Protein AF-A0A7J4I8E7-F1 (afdb_monomer_lite)

Structure (mmCIF, N/CA/C/O backbone):
data_AF-A0A7J4I8E7-F1
#
_entry.id   AF-A0A7J4I8E7-F1
#
loop_
_atom_site.group_PDB
_atom_site.id
_atom_site.type_symbol
_atom_site.label_atom_id
_atom_site.label_alt_id
_atom_site.label_comp_id
_atom_site.label_asym_id
_atom_site.label_entity_id
_atom_site.label_seq_id
_atom_site.pdbx_PDB_ins_code
_atom_site.Cartn_x
_atom_site.Cartn_y
_atom_site.Cartn_z
_atom_site.occupancy
_atom_site.B_iso_or_equiv
_atom_site.auth_seq_id
_atom_site.auth_comp_id
_atom_site.auth_asym_id
_atom_site.auth_atom_id
_atom_site.pdbx_PDB_model_num
ATOM 1 N N . MET A 1 1 ? -7.392 1.914 20.708 1.00 53.47 1 MET A N 1
ATOM 2 C CA . MET A 1 1 ? -8.218 1.229 19.686 1.00 53.47 1 MET A CA 1
ATOM 3 C C . MET A 1 1 ? -7.312 0.770 18.559 1.00 53.47 1 MET A C 1
ATOM 5 O O . MET A 1 1 ? -6.593 1.597 18.011 1.00 53.47 1 MET A O 1
ATOM 9 N N . LYS A 1 2 ? -7.301 -0.530 18.264 1.00 71.31 2 LYS A N 1
ATOM 10 C CA . LYS A 1 2 ? -6.556 -1.108 17.140 1.00 71.31 2 LYS A CA 1
ATOM 11 C C . LYS A 1 2 ? -7.386 -0.906 15.870 1.00 71.31 2 LYS A C 1
ATOM 13 O O . LYS A 1 2 ? -8.562 -1.258 15.865 1.00 71.31 2 LYS A O 1
ATOM 18 N N . ASN A 1 3 ? -6.813 -0.285 14.840 1.00 91.94 3 ASN A N 1
ATOM 19 C CA . ASN A 1 3 ? -7.492 -0.100 13.554 1.00 91.94 3 ASN A CA 1
ATOM 20 C C . ASN A 1 3 ? -7.127 -1.269 12.648 1.00 91.94 3 ASN A C 1
ATOM 22 O O . ASN A 1 3 ? -6.006 -1.763 12.716 1.00 91.94 3 ASN A O 1
ATOM 26 N N . VAL A 1 4 ? -8.060 -1.721 11.819 1.00 95.50 4 VAL A N 1
ATOM 27 C CA . VAL A 1 4 ? -7.878 -2.937 11.022 1.00 95.50 4 VAL A CA 1
ATOM 28 C C . VAL A 1 4 ? -8.011 -2.604 9.547 1.00 95.50 4 VAL A C 1
ATOM 30 O O . VAL A 1 4 ? -8.964 -1.933 9.141 1.00 95.50 4 VAL A O 1
ATOM 33 N N . ILE A 1 5 ? -7.081 -3.110 8.739 1.00 96.50 5 ILE A N 1
ATOM 34 C CA . ILE A 1 5 ? -7.170 -3.026 7.282 1.00 96.50 5 ILE A CA 1
ATOM 35 C C . ILE A 1 5 ? -8.408 -3.802 6.815 1.00 96.50 5 ILE A C 1
ATOM 37 O O . ILE A 1 5 ? -8.548 -5.004 7.058 1.00 96.50 5 ILE A O 1
ATOM 41 N N . LYS A 1 6 ? -9.305 -3.117 6.105 1.00 96.88 6 LYS A N 1
ATOM 42 C CA . LYS A 1 6 ? -10.517 -3.700 5.509 1.00 96.88 6 LYS A CA 1
ATOM 43 C C . LYS A 1 6 ? -10.249 -4.298 4.130 1.00 96.88 6 LYS A C 1
ATOM 45 O O . LYS A 1 6 ? -10.910 -5.262 3.744 1.00 96.88 6 LYS A O 1
ATOM 50 N N . GLY A 1 7 ? -9.254 -3.772 3.423 1.00 96.00 7 GLY A N 1
ATOM 51 C CA . GLY A 1 7 ? -8.787 -4.313 2.155 1.00 96.00 7 GLY A CA 1
ATOM 52 C C . GLY A 1 7 ? -7.574 -3.562 1.626 1.00 96.00 7 GLY A C 1
ATOM 53 O O . GLY A 1 7 ? -7.371 -2.392 1.957 1.00 96.00 7 GLY A O 1
ATOM 54 N N . ALA A 1 8 ? -6.797 -4.241 0.791 1.00 97.12 8 ALA A N 1
ATOM 55 C CA . ALA A 1 8 ? -5.704 -3.659 0.035 1.00 97.12 8 ALA A CA 1
ATOM 56 C C . ALA A 1 8 ? -5.787 -4.135 -1.420 1.00 97.12 8 ALA A C 1
ATOM 58 O O . ALA A 1 8 ? -6.172 -5.278 -1.679 1.00 97.12 8 ALA A O 1
ATOM 59 N N . LYS A 1 9 ? -5.460 -3.258 -2.368 1.00 96.12 9 LYS A N 1
ATOM 60 C CA . LYS A 1 9 ? -5.468 -3.570 -3.803 1.00 96.12 9 LYS A CA 1
ATOM 61 C C . LYS A 1 9 ? -4.327 -2.868 -4.521 1.00 96.12 9 LYS A C 1
ATOM 63 O O . LYS A 1 9 ? -3.835 -1.844 -4.056 1.00 96.12 9 LYS A O 1
ATOM 68 N N . ILE A 1 10 ? -3.945 -3.426 -5.662 1.00 94.69 10 ILE A N 1
ATOM 69 C CA . ILE A 1 10 ? -2.909 -2.884 -6.540 1.00 94.69 10 ILE A CA 1
ATOM 70 C C . ILE A 1 10 ? -3.599 -2.277 -7.753 1.00 94.69 10 ILE A C 1
ATOM 72 O O . ILE A 1 10 ? -4.430 -2.938 -8.369 1.00 94.69 10 ILE A O 1
ATOM 76 N N . LEU A 1 11 ? -3.253 -1.038 -8.075 1.00 91.31 11 LEU A N 1
ATOM 77 C CA . LEU A 1 11 ? -3.687 -0.318 -9.265 1.00 91.31 11 LEU A CA 1
ATOM 78 C C . LEU A 1 11 ? -2.458 0.186 -10.021 1.00 91.31 11 LEU A C 1
ATOM 80 O O . LEU A 1 11 ? -1.395 0.415 -9.441 1.00 91.31 11 LEU A O 1
ATOM 84 N N . ARG A 1 12 ? -2.605 0.409 -11.318 1.00 84.44 12 ARG A N 1
ATOM 85 C CA . ARG A 1 12 ? -1.621 1.098 -12.150 1.00 84.44 12 ARG A CA 1
ATOM 86 C C . ARG A 1 12 ? -1.930 2.593 -12.210 1.00 84.44 12 ARG A C 1
ATOM 88 O O . ARG A 1 12 ? -3.080 3.019 -12.114 1.00 84.44 12 ARG A O 1
ATOM 95 N N . VAL A 1 13 ? -0.900 3.414 -12.427 1.00 79.44 13 VAL A N 1
ATOM 96 C CA . VAL A 1 13 ? -1.051 4.879 -12.575 1.00 79.44 13 VAL A CA 1
ATOM 97 C C . VAL A 1 13 ? -2.082 5.268 -13.630 1.00 79.44 13 VAL A C 1
ATOM 99 O O . VAL A 1 13 ? -2.838 6.207 -13.404 1.00 79.44 13 VAL A O 1
ATOM 102 N N . ASN A 1 14 ? -2.135 4.564 -14.761 1.00 76.00 14 ASN A N 1
ATOM 103 C CA . ASN A 1 14 ? -3.086 4.840 -15.842 1.00 76.00 14 ASN A CA 1
ATOM 104 C C . ASN A 1 14 ? -4.537 4.453 -15.496 1.00 76.00 14 ASN A C 1
ATOM 106 O O . ASN A 1 14 ? -5.463 4.999 -16.093 1.00 76.00 14 ASN A O 1
ATOM 110 N N . GLU A 1 15 ? -4.747 3.555 -14.530 1.00 81.25 15 GLU A N 1
ATOM 111 C CA . GLU A 1 15 ? -6.079 3.227 -14.009 1.00 81.25 15 GLU A CA 1
ATOM 112 C C . GLU A 1 15 ? -6.599 4.323 -13.068 1.00 81.25 15 GLU A C 1
ATOM 114 O O . GLU A 1 15 ? -7.799 4.596 -13.046 1.00 81.25 15 GLU A O 1
ATOM 119 N N . VAL A 1 16 ? -5.698 4.982 -12.329 1.00 81.31 16 VAL A N 1
ATOM 120 C CA . VAL A 1 16 ? -6.041 6.042 -11.364 1.00 81.31 16 VAL A CA 1
ATOM 121 C C . VAL A 1 16 ? -6.107 7.423 -12.024 1.00 81.31 16 VAL A C 1
ATOM 123 O O . VAL A 1 16 ? -7.059 8.171 -11.805 1.00 81.31 16 VAL A O 1
ATOM 126 N N . TRP A 1 17 ? -5.139 7.767 -12.877 1.00 78.62 17 TRP A N 1
ATOM 127 C CA . TRP A 1 17 ? -5.064 9.069 -13.543 1.00 78.62 17 TRP A CA 1
ATOM 128 C C . TRP A 1 17 ? -5.082 8.929 -15.058 1.00 78.62 17 TRP A C 1
ATOM 130 O O . TRP A 1 17 ? -4.070 8.647 -15.695 1.00 78.62 17 TRP A O 1
ATOM 140 N N . LYS A 1 18 ? -6.245 9.227 -15.644 1.00 71.25 18 LYS A N 1
ATOM 141 C CA . LYS A 1 18 ? -6.453 9.163 -17.098 1.00 71.25 18 LYS A CA 1
ATOM 142 C C . LY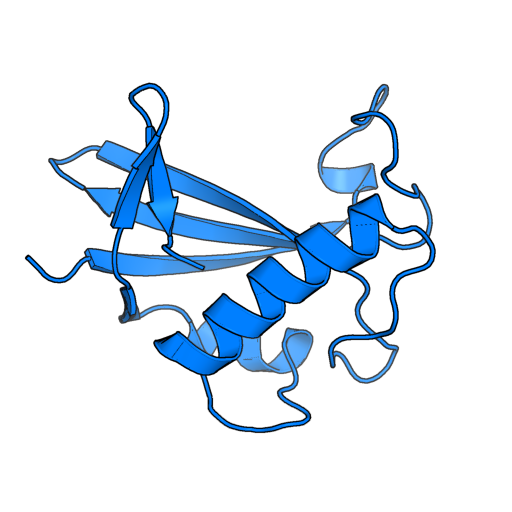S A 1 18 ? -5.853 10.341 -17.877 1.00 71.25 18 LYS A C 1
ATOM 144 O O . LYS A 1 18 ? -5.616 10.203 -19.069 1.00 71.25 18 LYS A O 1
ATOM 149 N N . LYS A 1 19 ? -5.662 11.507 -17.240 1.00 68.50 19 LYS A N 1
ATOM 150 C CA . LYS A 1 19 ? -5.246 12.758 -17.918 1.00 68.50 19 LYS A CA 1
ATOM 151 C C . LYS A 1 19 ? -4.044 13.442 -17.266 1.00 68.50 19 LYS A C 1
ATOM 153 O O . LYS A 1 19 ? -3.046 13.691 -17.931 1.00 68.50 19 LYS A O 1
ATOM 158 N N . HIS A 1 20 ? -4.117 13.716 -15.962 1.00 67.88 20 HIS A N 1
ATOM 159 C CA . HIS A 1 20 ? -3.049 14.387 -15.220 1.00 67.88 20 HIS A CA 1
ATOM 160 C C . HIS A 1 20 ? -2.754 13.632 -13.928 1.00 67.88 20 HIS A C 1
ATOM 162 O O . HIS A 1 20 ? -3.661 13.372 -13.141 1.00 67.88 20 HIS A O 1
ATOM 168 N N . LYS A 1 21 ? -1.481 13.289 -13.724 1.00 71.19 21 LYS A N 1
ATOM 169 C CA . LYS A 1 21 ? -0.967 12.676 -12.496 1.00 71.19 21 LYS A CA 1
ATOM 170 C C . LYS A 1 21 ? -0.202 13.718 -11.668 1.00 71.19 21 LYS A C 1
ATOM 172 O O . LYS A 1 21 ? 0.335 14.667 -12.247 1.00 71.19 21 LYS A O 1
ATOM 177 N N . PRO A 1 22 ? -0.038 13.501 -10.356 1.00 69.56 22 PRO A N 1
ATOM 178 C CA . PRO A 1 22 ? 0.854 14.309 -9.534 1.00 69.56 22 PRO A CA 1
ATOM 179 C C . PRO A 1 22 ? 2.287 14.389 -10.093 1.00 69.56 22 PRO A C 1
ATOM 181 O O . PRO A 1 22 ? 2.821 13.435 -10.680 1.00 69.56 22 PRO A O 1
ATOM 184 N N . GLN A 1 23 ? 2.936 15.537 -9.888 1.00 69.19 23 GLN A N 1
ATOM 185 C CA . GLN A 1 23 ? 4.324 15.756 -10.294 1.00 69.19 23 GLN A CA 1
ATOM 186 C C . GLN A 1 23 ? 5.259 14.732 -9.619 1.00 69.19 23 GLN A C 1
ATOM 188 O O . GLN A 1 23 ? 5.080 14.356 -8.457 1.00 69.19 23 GLN A O 1
ATOM 193 N N . GLY A 1 24 ? 6.249 14.237 -10.368 1.00 66.19 24 GLY A N 1
ATOM 194 C CA . GLY A 1 24 ? 7.267 13.308 -9.857 1.00 66.19 24 GLY A CA 1
ATOM 195 C C . GLY A 1 24 ? 6.884 11.822 -9.807 1.00 66.19 24 GLY A C 1
ATOM 196 O O . GLY A 1 24 ? 7.712 11.019 -9.390 1.00 66.19 24 GLY A O 1
ATOM 197 N N . LEU A 1 25 ? 5.676 11.432 -10.230 1.00 68.81 25 LEU A N 1
ATOM 198 C CA . LEU A 1 25 ? 5.321 10.021 -10.474 1.00 68.81 25 LEU A CA 1
ATOM 199 C C . LEU A 1 25 ? 5.712 9.610 -11.905 1.00 68.81 25 LEU A C 1
ATOM 201 O O . LEU A 1 25 ? 5.493 10.388 -12.821 1.00 68.81 25 LEU A O 1
ATOM 205 N N . GLY A 1 26 ? 6.278 8.432 -12.149 1.00 64.62 26 GLY A N 1
ATOM 206 C CA . GLY A 1 26 ? 6.527 7.946 -13.518 1.00 64.62 26 GLY A CA 1
ATOM 207 C C . GLY A 1 26 ? 5.285 7.239 -14.063 1.00 64.62 26 GLY A C 1
ATOM 208 O O . GLY A 1 26 ? 4.747 6.380 -13.376 1.00 64.62 26 GLY A O 1
ATOM 209 N N . PHE A 1 27 ? 4.812 7.568 -15.273 1.00 60.06 27 PHE A N 1
ATOM 210 C CA . PHE A 1 27 ? 3.643 6.885 -15.868 1.00 60.06 27 PHE A CA 1
ATOM 211 C C . PHE A 1 27 ? 3.895 5.391 -16.127 1.00 60.06 27 PHE A C 1
ATOM 213 O O . PHE A 1 27 ? 2.973 4.591 -16.022 1.00 60.06 27 PHE A O 1
ATOM 220 N N . SER A 1 28 ? 5.132 5.021 -16.455 1.00 58.19 28 SER A N 1
ATOM 221 C CA . SER A 1 28 ? 5.510 3.671 -16.881 1.00 58.19 28 SER A CA 1
ATOM 222 C C . SER A 1 28 ? 5.959 2.744 -15.749 1.00 58.19 28 SER A C 1
ATOM 224 O O . SER A 1 28 ? 6.232 1.580 -16.018 1.00 58.19 28 SER A O 1
ATOM 226 N N . ASP A 1 29 ? 6.070 3.229 -14.506 1.00 60.00 29 ASP A N 1
ATOM 227 C CA . ASP A 1 29 ? 6.834 2.502 -13.478 1.00 60.00 29 ASP A CA 1
ATOM 228 C C . ASP A 1 29 ? 6.354 2.745 -12.043 1.00 60.00 29 ASP A C 1
ATOM 230 O O . ASP A 1 29 ? 7.127 2.703 -11.083 1.00 60.00 29 ASP A O 1
ATOM 234 N N . THR A 1 30 ? 5.069 3.046 -11.871 1.00 76.56 30 THR A N 1
ATOM 235 C CA . THR A 1 30 ? 4.486 3.153 -10.535 1.00 76.56 30 THR A CA 1
ATOM 236 C C . THR A 1 30 ? 3.243 2.281 -10.410 1.00 76.56 30 THR A C 1
ATOM 238 O O . THR A 1 30 ? 2.250 2.447 -11.116 1.00 76.56 30 THR A O 1
ATOM 241 N N . ASP A 1 31 ? 3.329 1.338 -9.485 1.00 87.62 31 ASP A N 1
ATOM 242 C CA . ASP A 1 31 ? 2.208 0.633 -8.897 1.00 87.62 31 ASP A CA 1
ATOM 243 C C . ASP A 1 31 ? 1.688 1.443 -7.708 1.00 87.62 31 ASP A C 1
ATOM 245 O O . ASP A 1 31 ? 2.454 2.046 -6.945 1.00 87.62 31 ASP A O 1
ATOM 249 N N . ILE A 1 32 ? 0.372 1.443 -7.552 1.00 90.88 32 ILE A N 1
ATOM 250 C CA . ILE A 1 32 ? -0.340 2.128 -6.484 1.00 90.88 32 ILE A CA 1
ATOM 251 C C . ILE A 1 32 ? -0.971 1.056 -5.611 1.00 90.88 32 ILE A C 1
ATOM 253 O O . ILE A 1 32 ? -1.812 0.284 -6.071 1.00 90.88 32 ILE A O 1
ATOM 257 N N . ILE A 1 33 ? -0.560 0.997 -4.352 1.00 93.69 33 ILE A N 1
ATOM 258 C CA . ILE A 1 33 ? -1.177 0.140 -3.349 1.00 93.69 33 ILE A CA 1
ATOM 259 C C . ILE A 1 33 ? -2.178 0.988 -2.579 1.00 93.69 33 ILE A C 1
ATOM 261 O O . ILE A 1 33 ? -1.784 1.860 -1.808 1.00 93.69 33 ILE A O 1
ATOM 265 N N . VAL A 1 34 ? -3.465 0.729 -2.787 1.00 95.12 34 VAL A N 1
ATOM 266 C CA . VAL A 1 34 ? -4.543 1.399 -2.054 1.00 95.12 34 VAL A CA 1
ATOM 267 C C . VAL A 1 34 ? -4.893 0.540 -0.852 1.00 95.12 34 VAL A C 1
ATOM 269 O O . VAL A 1 34 ? -5.346 -0.596 -1.020 1.00 95.12 34 VAL A O 1
ATOM 272 N N . VAL A 1 35 ? -4.689 1.070 0.352 1.00 96.69 35 VAL A N 1
ATOM 273 C CA . VAL A 1 35 ? -5.031 0.403 1.614 1.00 96.69 35 VAL A CA 1
ATOM 274 C C . VAL A 1 35 ? -6.211 1.122 2.244 1.00 96.69 35 VAL A C 1
ATOM 276 O O . VAL A 1 35 ? -6.186 2.337 2.395 1.00 96.69 35 VAL A O 1
ATOM 279 N N . SER A 1 36 ? -7.238 0.371 2.630 1.00 96.69 36 SER A N 1
ATOM 280 C CA . SER A 1 36 ? -8.476 0.907 3.199 1.00 96.69 36 SER A CA 1
ATOM 281 C C . SER A 1 36 ? -8.706 0.417 4.623 1.00 96.69 36 SER A C 1
ATOM 283 O O . SER A 1 36 ? -8.396 -0.730 4.962 1.00 96.69 36 SER A O 1
ATOM 285 N N . TRP A 1 37 ? -9.292 1.272 5.454 1.00 95.25 37 TRP A N 1
ATOM 286 C CA . TRP A 1 37 ? -9.744 0.933 6.801 1.00 95.25 37 TRP A CA 1
ATOM 287 C C . TRP A 1 37 ? -10.993 1.742 7.161 1.00 95.25 37 TRP A C 1
ATOM 289 O O . TRP A 1 37 ? -11.437 2.620 6.421 1.00 95.25 37 TRP A O 1
ATOM 299 N N . GLU A 1 38 ? -11.573 1.426 8.311 1.00 93.25 38 GLU A N 1
ATOM 300 C CA . GLU A 1 38 ? -12.719 2.142 8.856 1.00 93.25 38 GLU A CA 1
ATOM 301 C C . GLU A 1 38 ? -12.363 2.691 10.230 1.00 93.25 38 GLU A C 1
ATOM 303 O O . GLU A 1 38 ? -11.711 2.012 11.029 1.00 93.25 38 GLU A O 1
ATOM 308 N N . LYS A 1 39 ? -12.775 3.927 10.489 1.00 88.88 39 LYS A N 1
ATOM 309 C CA . LYS A 1 39 ? -12.618 4.577 11.780 1.00 88.88 39 LYS A CA 1
ATOM 310 C C . LYS A 1 39 ? -13.808 5.493 12.028 1.00 88.88 39 LYS A C 1
ATOM 312 O O . LYS A 1 39 ? -14.177 6.278 11.162 1.00 88.88 39 LYS A O 1
ATOM 317 N N . ASP A 1 40 ? -14.397 5.383 13.215 1.00 88.94 40 ASP A N 1
ATOM 318 C CA . ASP A 1 40 ? -15.510 6.227 13.662 1.00 88.94 40 ASP A CA 1
ATOM 319 C C . ASP A 1 40 ? -16.689 6.219 12.654 1.00 88.94 40 ASP A C 1
ATOM 321 O O . ASP A 1 40 ? -17.252 7.258 12.315 1.00 88.94 40 ASP A O 1
ATOM 325 N N . GLY A 1 41 ? -17.007 5.033 12.108 1.00 88.69 41 GLY A N 1
ATOM 326 C CA . GLY A 1 41 ? -18.065 4.813 11.107 1.00 88.69 41 GLY A CA 1
ATOM 327 C C . GLY A 1 41 ? -17.765 5.361 9.706 1.00 88.69 41 GLY A C 1
ATOM 328 O O . GLY A 1 41 ? -18.623 5.309 8.827 1.00 88.69 41 GLY A O 1
ATOM 329 N N . LYS A 1 42 ? -16.560 5.896 9.475 1.00 91.50 42 LYS A N 1
ATOM 330 C CA . LYS A 1 42 ? -16.123 6.442 8.186 1.00 91.50 42 LYS A CA 1
ATOM 331 C C . LYS A 1 42 ? -15.045 5.569 7.562 1.00 91.50 42 LYS A C 1
ATOM 333 O O . LYS A 1 42 ? -14.130 5.097 8.238 1.00 91.50 42 LYS A O 1
ATOM 338 N N . ARG A 1 43 ? -15.136 5.387 6.246 1.00 92.56 43 ARG A N 1
ATOM 339 C CA . ARG A 1 43 ? -14.115 4.705 5.449 1.00 92.56 43 ARG A CA 1
ATOM 340 C C . ARG A 1 43 ? -13.008 5.683 5.068 1.00 92.56 43 ARG A C 1
ATOM 342 O O . ARG A 1 43 ? -13.289 6.790 4.619 1.00 92.56 43 ARG A O 1
ATOM 349 N N . PHE A 1 44 ? -11.769 5.235 5.208 1.00 94.69 44 PHE A N 1
ATOM 350 C CA . PHE A 1 44 ? -10.568 5.955 4.803 1.00 94.69 44 PHE A CA 1
ATOM 351 C C . PHE A 1 44 ? -9.720 5.072 3.896 1.00 94.69 44 PHE A C 1
ATOM 353 O O . PHE A 1 44 ? -9.756 3.842 4.003 1.00 94.69 44 PHE A O 1
ATOM 360 N N . GLU A 1 45 ? -8.949 5.709 3.021 1.00 94.88 45 GLU A N 1
ATOM 361 C CA . GLU A 1 45 ? -7.998 5.048 2.135 1.00 94.88 45 GLU A CA 1
ATOM 362 C C . GLU A 1 45 ? -6.681 5.829 2.123 1.00 94.88 45 GLU A C 1
ATOM 364 O O . GLU A 1 45 ? -6.669 7.052 2.274 1.00 94.88 45 GLU A O 1
ATOM 369 N N . GLN A 1 46 ? -5.572 5.112 1.963 1.00 94.06 46 GLN A N 1
ATOM 370 C CA . GLN A 1 46 ? -4.254 5.687 1.738 1.00 94.06 46 GLN A CA 1
ATOM 371 C C . GLN A 1 46 ? -3.582 4.992 0.568 1.00 94.06 46 GLN A C 1
ATOM 373 O O . GLN A 1 46 ? -3.504 3.761 0.512 1.00 94.06 46 GLN A O 1
ATOM 378 N N . ASP A 1 47 ? -3.036 5.820 -0.312 1.00 91.75 47 ASP A N 1
ATOM 379 C CA . ASP A 1 47 ? -2.277 5.377 -1.464 1.00 91.75 47 ASP A CA 1
ATOM 380 C C . ASP A 1 47 ? -0.794 5.318 -1.120 1.00 91.75 47 ASP A C 1
ATOM 382 O O . ASP A 1 47 ? -0.190 6.296 -0.665 1.00 91.75 47 ASP A O 1
ATOM 386 N N . PHE A 1 48 ? -0.187 4.174 -1.406 1.00 91.00 48 PHE A N 1
ATOM 387 C CA . PHE A 1 48 ? 1.254 4.008 -1.403 1.00 91.00 48 PHE A CA 1
ATOM 388 C C . PHE A 1 48 ? 1.756 3.822 -2.824 1.00 91.00 48 PHE A C 1
ATOM 390 O O . PHE A 1 48 ? 1.208 3.043 -3.599 1.00 91.00 48 PHE A O 1
ATOM 397 N N . TYR A 1 49 ? 2.844 4.507 -3.148 1.00 86.62 49 TYR A N 1
ATOM 398 C CA . TYR A 1 49 ? 3.437 4.480 -4.477 1.00 86.62 49 TYR A CA 1
ATOM 399 C C . TYR A 1 49 ? 4.727 3.687 -4.443 1.00 86.62 49 TYR A C 1
ATOM 401 O O . TYR A 1 49 ? 5.607 3.947 -3.619 1.00 86.62 49 TYR A O 1
ATOM 409 N N . CYS A 1 50 ? 4.860 2.737 -5.356 1.00 87.81 50 CYS A N 1
ATOM 410 C CA . CYS A 1 50 ? 6.048 1.909 -5.441 1.00 87.81 50 CYS A CA 1
ATOM 411 C C . CYS A 1 50 ? 6.281 1.418 -6.862 1.00 87.81 50 CYS A C 1
ATOM 413 O O . CYS A 1 50 ? 5.467 1.635 -7.750 1.00 87.81 50 CYS A O 1
ATOM 415 N N . ARG A 1 51 ? 7.399 0.731 -7.061 1.00 87.75 51 ARG A N 1
ATOM 416 C CA . ARG A 1 51 ? 7.655 -0.053 -8.262 1.00 87.75 51 ARG A CA 1
ATOM 417 C C . ARG A 1 51 ? 7.694 -1.517 -7.861 1.00 87.75 51 ARG A C 1
ATOM 419 O O . ARG A 1 51 ? 8.541 -1.878 -7.040 1.00 87.75 51 ARG A O 1
ATOM 426 N N . LEU A 1 52 ? 6.816 -2.350 -8.409 1.00 90.31 52 LEU A N 1
ATOM 427 C CA . LEU A 1 52 ? 6.926 -3.797 -8.259 1.00 90.31 52 LEU A CA 1
ATOM 428 C C . LEU A 1 52 ? 7.813 -4.367 -9.364 1.00 90.31 52 LEU A C 1
ATOM 430 O O . LEU A 1 52 ? 7.720 -3.985 -10.530 1.00 90.31 52 LEU A O 1
ATOM 434 N N . LYS A 1 53 ? 8.670 -5.316 -8.997 1.00 91.69 53 LYS A N 1
ATOM 435 C CA . LYS A 1 53 ? 9.419 -6.125 -9.959 1.00 91.69 53 LYS A CA 1
ATOM 436 C C . LYS A 1 53 ? 8.476 -7.081 -10.700 1.00 91.69 53 LYS A C 1
ATOM 438 O O . LYS A 1 53 ? 7.300 -7.246 -10.349 1.00 91.69 53 LYS A O 1
ATOM 443 N N . ALA A 1 54 ? 9.012 -7.756 -11.717 1.00 90.50 54 ALA A N 1
ATOM 444 C CA . ALA A 1 54 ? 8.297 -8.805 -12.442 1.00 90.50 54 ALA A CA 1
ATOM 445 C C . ALA A 1 54 ? 7.781 -9.901 -11.492 1.00 90.50 54 ALA A C 1
ATOM 447 O O . ALA A 1 54 ? 6.615 -10.280 -11.585 1.00 90.50 54 ALA A O 1
ATOM 448 N N . ASP A 1 55 ? 8.600 -10.301 -10.514 1.00 93.06 55 ASP A N 1
ATOM 449 C CA . ASP A 1 55 ? 8.263 -11.302 -9.494 1.00 93.06 55 ASP A CA 1
ATOM 450 C C . ASP A 1 55 ? 7.219 -10.836 -8.456 1.00 93.06 55 ASP A C 1
ATOM 452 O O . ASP A 1 55 ? 6.747 -11.650 -7.671 1.00 93.06 55 ASP A O 1
ATOM 456 N N . GLY A 1 56 ? 6.817 -9.558 -8.454 1.00 92.19 56 GLY A N 1
ATOM 457 C CA . GLY A 1 56 ? 5.827 -9.004 -7.522 1.00 92.19 56 GLY A CA 1
ATOM 458 C C . GLY A 1 56 ? 6.393 -8.474 -6.199 1.00 92.19 56 GLY A C 1
ATOM 459 O O . GLY A 1 56 ? 5.621 -7.995 -5.365 1.00 92.19 56 GLY A O 1
ATOM 460 N N . THR A 1 57 ? 7.713 -8.514 -6.003 1.00 94.50 57 THR A N 1
ATOM 461 C CA . THR A 1 57 ? 8.403 -7.885 -4.863 1.00 94.50 57 THR A CA 1
ATOM 462 C C . THR A 1 57 ? 8.683 -6.399 -5.111 1.00 94.50 57 THR A C 1
ATOM 464 O O . THR A 1 57 ? 8.569 -5.899 -6.232 1.00 94.50 57 THR A O 1
ATOM 467 N N . LEU A 1 58 ? 9.058 -5.659 -4.063 1.00 90.25 58 LEU A N 1
ATOM 468 C CA . LEU A 1 58 ? 9.402 -4.237 -4.175 1.00 90.25 58 LEU A CA 1
ATOM 469 C C . LEU A 1 58 ? 10.741 -4.040 -4.915 1.00 90.25 58 LEU A C 1
ATOM 471 O O . LEU A 1 58 ? 11.760 -4.634 -4.567 1.00 90.25 58 LEU A O 1
ATOM 475 N N . GLY A 1 59 ? 10.727 -3.186 -5.939 1.00 86.69 59 GLY A N 1
ATOM 476 C CA . GLY A 1 59 ? 11.863 -2.836 -6.794 1.00 86.69 59 GLY A CA 1
ATOM 477 C C . GLY A 1 59 ? 12.771 -1.747 -6.226 1.00 86.69 59 GLY A C 1
ATOM 478 O O . GLY A 1 59 ? 12.803 -1.510 -5.022 1.00 86.69 59 GLY A O 1
ATOM 479 N N . HIS A 1 60 ? 13.490 -1.055 -7.107 1.00 81.81 60 HIS A N 1
ATOM 480 C CA . HIS A 1 60 ? 14.228 0.163 -6.768 1.00 81.81 60 HIS A CA 1
ATOM 481 C C . HIS A 1 60 ? 13.526 1.388 -7.351 1.00 81.81 60 HIS A C 1
ATOM 483 O O . HIS A 1 60 ? 12.959 1.335 -8.446 1.00 81.81 60 HIS A O 1
ATOM 489 N N . SER A 1 61 ? 13.586 2.491 -6.611 1.00 76.81 61 SER A N 1
ATOM 490 C CA . SER A 1 61 ? 13.061 3.780 -7.044 1.00 76.81 61 SER A CA 1
ATOM 491 C C . SER A 1 61 ? 13.947 4.426 -8.099 1.00 76.81 61 SER A C 1
ATOM 493 O O . SER A 1 61 ? 15.166 4.304 -8.055 1.00 76.81 61 SER A O 1
ATOM 495 N N . ILE A 1 62 ? 13.316 5.147 -9.024 1.00 72.44 62 ILE A N 1
ATOM 496 C CA . ILE A 1 62 ? 13.996 5.851 -10.123 1.00 72.44 62 ILE A CA 1
ATOM 497 C C . ILE A 1 62 ? 14.299 7.309 -9.738 1.00 72.44 62 ILE A C 1
ATOM 499 O O . ILE A 1 62 ? 15.231 7.914 -10.253 1.00 72.44 62 ILE A O 1
ATOM 503 N N . THR A 1 63 ? 13.529 7.882 -8.804 1.00 75.31 63 THR A N 1
ATOM 504 C CA . THR A 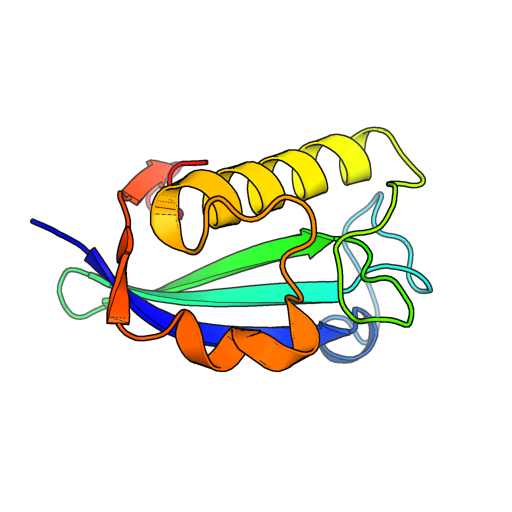1 63 ? 13.678 9.269 -8.332 1.00 75.31 63 THR A CA 1
ATOM 505 C C . THR A 1 63 ? 13.678 9.344 -6.806 1.00 75.31 63 THR A C 1
ATOM 507 O O . THR A 1 63 ? 13.110 8.478 -6.141 1.00 75.31 63 THR A O 1
ATOM 510 N N . LYS A 1 64 ? 14.243 10.417 -6.235 1.00 77.06 64 LYS A N 1
ATOM 511 C CA . LYS A 1 64 ? 14.297 10.644 -4.776 1.00 77.06 64 LYS A CA 1
ATOM 512 C C . LYS A 1 64 ? 12.907 10.725 -4.128 1.00 77.06 64 LYS A C 1
ATOM 514 O O . LYS A 1 64 ? 12.692 10.204 -3.037 1.00 77.06 64 LYS A O 1
ATOM 519 N N . GLN A 1 65 ? 11.935 11.349 -4.797 1.00 75.56 65 GLN A N 1
ATOM 520 C CA . GLN A 1 65 ? 10.550 11.386 -4.313 1.00 75.56 65 GLN A CA 1
ATOM 521 C C . GLN A 1 65 ? 9.920 9.987 -4.310 1.00 75.56 65 GLN A C 1
ATOM 523 O O . GLN A 1 65 ? 9.201 9.642 -3.372 1.00 75.56 65 GLN A O 1
ATOM 528 N N . SER A 1 66 ? 10.209 9.176 -5.331 1.00 77.38 66 SER A N 1
ATOM 529 C CA . SER A 1 66 ? 9.770 7.776 -5.377 1.00 77.38 66 SER A CA 1
ATOM 530 C C . SER A 1 66 ? 10.436 6.953 -4.278 1.00 77.38 66 SER A C 1
ATOM 532 O O . SER A 1 66 ? 9.765 6.144 -3.648 1.00 77.38 66 SER A O 1
ATOM 534 N N . GLU A 1 67 ? 11.708 7.227 -3.975 1.00 83.69 67 GLU A N 1
ATOM 535 C CA . GLU A 1 67 ? 12.458 6.543 -2.919 1.00 83.69 67 GLU A CA 1
ATOM 536 C C . GLU A 1 67 ? 11.801 6.723 -1.552 1.00 83.69 67 GLU A C 1
ATOM 538 O O . GLU A 1 67 ? 11.616 5.744 -0.829 1.00 83.69 67 GLU A O 1
ATOM 543 N N . LYS A 1 68 ? 11.390 7.952 -1.214 1.00 84.69 68 LYS A N 1
ATOM 544 C CA . LYS A 1 68 ? 10.658 8.212 0.031 1.00 84.69 68 LYS A CA 1
ATOM 545 C C . LYS A 1 68 ? 9.343 7.428 0.075 1.00 84.69 68 LYS A C 1
ATOM 547 O O . LYS A 1 68 ? 9.124 6.672 1.012 1.00 84.69 68 LYS A O 1
ATOM 552 N N . ARG A 1 69 ? 8.514 7.540 -0.967 1.00 83.75 69 ARG A N 1
ATOM 553 C CA . ARG A 1 69 ? 7.215 6.841 -1.040 1.00 83.75 69 ARG A CA 1
ATOM 554 C C . ARG A 1 69 ? 7.370 5.320 -0.955 1.00 83.75 69 ARG A C 1
ATOM 556 O O . ARG A 1 69 ? 6.568 4.638 -0.323 1.00 83.75 69 ARG A O 1
ATOM 563 N N . GLN A 1 70 ? 8.432 4.790 -1.552 1.00 87.00 70 GLN A N 1
ATOM 564 C CA . GLN A 1 70 ? 8.732 3.372 -1.488 1.00 87.00 70 GLN A CA 1
ATOM 565 C C . GLN A 1 70 ? 9.215 2.945 -0.096 1.00 87.00 70 GLN A C 1
ATOM 567 O O . GLN A 1 70 ? 8.835 1.869 0.365 1.00 87.00 70 GLN A O 1
ATOM 572 N N . LYS A 1 71 ? 10.024 3.768 0.583 1.00 89.19 71 LYS A N 1
ATOM 573 C CA . LYS A 1 71 ? 10.425 3.542 1.979 1.00 89.19 71 LYS A CA 1
ATOM 574 C C . LYS A 1 71 ? 9.216 3.532 2.911 1.00 89.19 71 LYS A C 1
ATOM 576 O O . LYS A 1 71 ? 9.133 2.639 3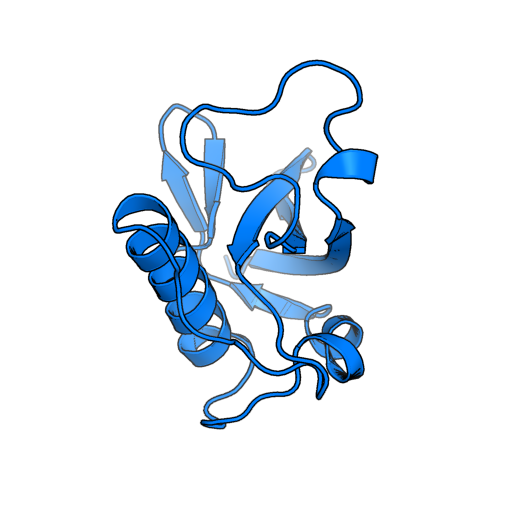.749 1.00 89.19 71 LYS A O 1
ATOM 581 N N . ASP A 1 72 ? 8.262 4.435 2.704 1.00 90.44 72 ASP A N 1
ATOM 582 C CA . ASP A 1 72 ? 7.012 4.485 3.470 1.00 90.44 72 ASP A CA 1
ATOM 583 C C . ASP A 1 72 ? 6.236 3.159 3.336 1.00 90.44 72 ASP A C 1
ATOM 585 O O . ASP A 1 72 ? 5.871 2.537 4.336 1.00 90.44 72 ASP A O 1
ATOM 589 N N . LEU A 1 73 ? 6.075 2.646 2.108 1.00 92.25 73 LEU A N 1
ATOM 590 C CA . LEU A 1 73 ? 5.448 1.337 1.883 1.00 92.25 73 LEU A CA 1
ATOM 591 C C . LEU A 1 73 ? 6.243 0.188 2.520 1.00 92.25 73 LEU A C 1
ATOM 593 O O . LEU A 1 73 ? 5.659 -0.696 3.145 1.00 92.25 73 LEU A O 1
ATOM 597 N N . GLN A 1 74 ? 7.571 0.181 2.374 1.00 92.44 74 GLN A N 1
ATOM 598 C CA . GLN A 1 74 ? 8.426 -0.839 2.990 1.00 92.44 74 GLN A CA 1
ATOM 599 C C . GLN A 1 74 ? 8.284 -0.849 4.513 1.00 92.44 74 GLN A C 1
ATOM 601 O O . GLN A 1 74 ? 8.253 -1.927 5.108 1.00 92.44 74 GLN A O 1
ATOM 606 N N . ALA A 1 75 ? 8.187 0.324 5.139 1.00 93.19 75 ALA A N 1
ATOM 607 C CA . ALA A 1 75 ? 7.998 0.452 6.575 1.00 93.19 75 ALA A CA 1
ATOM 608 C C . ALA A 1 75 ? 6.645 -0.128 7.010 1.00 93.19 75 ALA A C 1
ATOM 610 O O . ALA A 1 75 ? 6.600 -0.947 7.930 1.00 93.19 75 ALA A O 1
ATOM 611 N N . VAL A 1 76 ? 5.567 0.176 6.278 1.00 94.62 76 VAL A N 1
ATOM 612 C CA . VAL A 1 76 ? 4.229 -0.394 6.524 1.00 94.62 76 VAL A CA 1
ATOM 613 C C . VAL A 1 76 ? 4.229 -1.913 6.393 1.00 94.62 76 VAL A C 1
ATOM 615 O O . VAL A 1 76 ? 3.742 -2.603 7.291 1.00 94.62 76 VAL A O 1
ATOM 618 N N . VAL A 1 77 ? 4.822 -2.450 5.322 1.00 94.88 77 VAL A N 1
ATOM 619 C CA . VAL A 1 77 ? 4.922 -3.904 5.124 1.00 94.88 77 VAL A CA 1
ATOM 620 C C . VAL A 1 77 ? 5.677 -4.543 6.285 1.00 94.88 77 VAL A C 1
ATOM 622 O O . VAL A 1 77 ? 5.154 -5.461 6.914 1.00 94.88 77 VAL A O 1
ATOM 625 N N . ARG A 1 78 ? 6.862 -4.020 6.624 1.00 94.69 78 ARG A N 1
ATOM 626 C CA . ARG A 1 78 ? 7.710 -4.555 7.701 1.00 94.69 78 ARG A CA 1
ATOM 627 C C . ARG A 1 78 ? 7.047 -4.507 9.069 1.00 94.69 78 ARG A C 1
ATOM 629 O O . ARG A 1 78 ? 7.246 -5.419 9.872 1.00 94.69 78 ARG A O 1
ATOM 636 N N . LYS A 1 79 ? 6.299 -3.439 9.342 1.00 95.19 79 LYS A N 1
ATOM 637 C CA . LYS A 1 79 ? 5.705 -3.196 10.654 1.00 95.19 79 LYS A CA 1
ATOM 638 C C . LYS A 1 79 ? 4.404 -3.965 10.865 1.00 95.19 79 LYS A C 1
ATOM 640 O O . LYS A 1 79 ? 4.220 -4.518 11.944 1.00 95.19 79 LYS A O 1
ATOM 645 N N . TYR A 1 80 ? 3.526 -4.020 9.862 1.00 95.25 80 TYR A N 1
ATOM 646 C CA . TYR A 1 80 ? 2.155 -4.516 10.050 1.00 95.25 80 TYR A CA 1
ATOM 647 C C . TYR A 1 80 ? 1.818 -5.780 9.257 1.00 95.25 80 TYR A C 1
ATOM 649 O O . TYR A 1 80 ? 0.855 -6.469 9.591 1.00 95.25 80 TYR A O 1
ATOM 657 N N . VAL A 1 81 ? 2.580 -6.104 8.210 1.00 94.81 81 VAL A N 1
ATOM 658 C CA . VAL A 1 81 ? 2.232 -7.195 7.288 1.00 94.81 81 VAL A CA 1
ATOM 659 C C . VAL A 1 81 ? 3.168 -8.390 7.454 1.00 94.81 81 VAL A C 1
ATOM 661 O O . VAL A 1 81 ? 2.702 -9.488 7.764 1.00 94.81 81 VAL A O 1
ATOM 664 N N . SER A 1 82 ? 4.472 -8.193 7.241 1.00 94.50 82 SER A N 1
ATOM 665 C CA . SER A 1 82 ? 5.484 -9.252 7.236 1.00 94.50 82 SER A CA 1
ATOM 666 C C . SER A 1 82 ? 6.894 -8.702 7.464 1.00 94.50 82 SER A C 1
ATOM 668 O O . SER A 1 82 ? 7.263 -7.676 6.904 1.00 94.50 82 SER A O 1
ATOM 670 N N . LYS A 1 83 ? 7.725 -9.439 8.212 1.00 92.25 83 LYS A N 1
ATOM 671 C CA . LYS A 1 83 ? 9.162 -9.147 8.395 1.00 92.25 83 LYS A CA 1
ATOM 672 C C . LYS A 1 83 ? 10.050 -9.713 7.275 1.00 92.25 83 LYS A C 1
ATOM 674 O O . LYS A 1 83 ? 11.267 -9.549 7.310 1.00 92.25 83 LYS A O 1
ATOM 679 N N . GLU A 1 84 ? 9.462 -10.399 6.302 1.00 92.19 84 GLU A N 1
ATOM 680 C CA . GLU A 1 84 ? 10.177 -11.020 5.190 1.00 92.19 84 GLU A CA 1
ATOM 681 C C . GLU A 1 84 ? 10.846 -9.973 4.284 1.00 92.19 84 GLU A C 1
ATOM 683 O O . GLU A 1 84 ? 10.215 -9.015 3.835 1.00 92.19 84 GLU A O 1
ATOM 688 N N . LYS A 1 85 ? 12.134 -10.172 3.973 1.00 83.69 85 LYS A N 1
ATOM 689 C CA . LYS A 1 85 ? 12.922 -9.230 3.160 1.00 83.69 85 LYS A CA 1
ATOM 690 C C . LYS A 1 85 ? 12.392 -9.086 1.728 1.00 83.69 85 LYS A C 1
ATOM 692 O O . LYS A 1 85 ? 12.395 -7.977 1.200 1.00 83.69 85 LYS A O 1
ATOM 697 N N . ASN A 1 86 ? 11.934 -10.186 1.130 1.00 88.56 86 ASN A N 1
ATOM 698 C CA . ASN A 1 86 ? 11.473 -10.266 -0.259 1.00 88.56 86 ASN A CA 1
ATOM 699 C C . ASN A 1 86 ? 9.968 -10.556 -0.342 1.00 88.56 86 ASN A C 1
ATOM 701 O O . ASN A 1 86 ? 9.525 -11.331 -1.183 1.00 88.56 86 ASN A O 1
ATOM 705 N N . TYR A 1 87 ? 9.182 -9.926 0.534 1.00 94.38 87 TYR A N 1
ATOM 706 C CA . TYR A 1 87 ? 7.737 -10.112 0.551 1.00 94.38 87 TYR A CA 1
ATOM 707 C C . TYR A 1 87 ? 7.113 -9.819 -0.825 1.00 94.38 87 TYR A C 1
ATOM 709 O O . TYR A 1 87 ? 7.247 -8.719 -1.374 1.00 94.38 87 TYR A O 1
ATOM 717 N N . ASN A 1 88 ? 6.420 -10.816 -1.378 1.00 96.06 88 ASN A N 1
ATOM 718 C CA . ASN A 1 88 ? 5.733 -10.706 -2.659 1.00 96.06 88 ASN A CA 1
ATOM 719 C C . ASN A 1 88 ? 4.401 -9.970 -2.487 1.00 96.06 88 ASN A C 1
ATOM 721 O O . ASN A 1 88 ? 3.376 -10.573 -2.168 1.00 96.06 88 ASN A O 1
ATOM 725 N N . VAL A 1 89 ? 4.418 -8.655 -2.710 1.00 95.44 89 VAL A N 1
ATOM 726 C CA . VAL A 1 89 ? 3.236 -7.800 -2.558 1.00 95.44 89 VAL A CA 1
ATOM 727 C C . VAL A 1 89 ? 2.132 -8.239 -3.514 1.00 95.44 89 VAL A C 1
ATOM 729 O O . VAL A 1 89 ? 0.986 -8.339 -3.092 1.00 95.44 89 VAL A O 1
ATOM 732 N N . ARG A 1 90 ? 2.454 -8.554 -4.776 1.00 95.38 90 ARG A N 1
ATOM 733 C CA . ARG A 1 90 ? 1.439 -8.908 -5.783 1.00 95.38 90 ARG A CA 1
ATOM 734 C C . ARG A 1 90 ? 0.672 -10.175 -5.425 1.00 95.38 90 ARG A C 1
ATOM 736 O O . ARG A 1 90 ? -0.552 -10.173 -5.489 1.00 95.38 90 ARG A O 1
ATOM 743 N N . ALA A 1 91 ? 1.380 -11.230 -5.038 1.00 96.56 91 ALA A N 1
ATOM 744 C CA . ALA A 1 91 ? 0.753 -12.506 -4.706 1.00 96.56 91 ALA A CA 1
ATOM 745 C C . ALA A 1 91 ? -0.006 -12.460 -3.370 1.00 96.56 91 ALA A C 1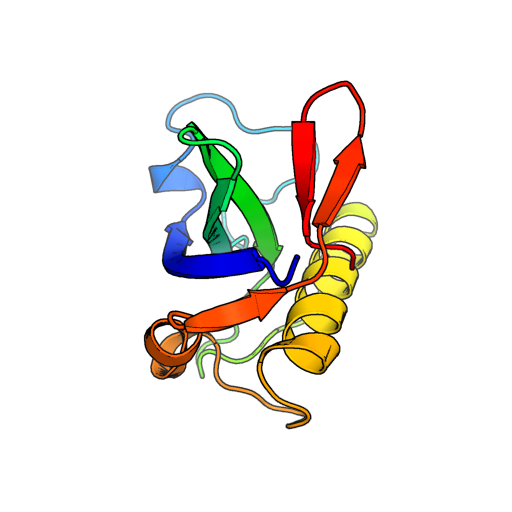
ATOM 747 O O . ALA A 1 91 ? -0.981 -13.183 -3.190 1.00 96.56 91 ALA A O 1
ATOM 748 N N . ARG A 1 92 ? 0.438 -11.612 -2.433 1.00 96.62 92 ARG A N 1
ATOM 749 C CA . ARG A 1 92 ? 0.010 -11.670 -1.028 1.00 96.62 92 ARG A CA 1
ATOM 750 C C . ARG A 1 92 ? -0.771 -10.443 -0.563 1.00 96.62 92 ARG A C 1
ATOM 752 O O . ARG A 1 92 ? -1.083 -10.335 0.619 1.00 96.62 92 ARG A O 1
ATOM 759 N N . ILE A 1 93 ? -1.145 -9.533 -1.467 1.00 96.56 93 ILE A N 1
ATOM 760 C CA . ILE A 1 93 ? -1.901 -8.316 -1.122 1.00 96.56 93 ILE A CA 1
ATOM 761 C C . ILE A 1 93 ? -3.217 -8.622 -0.388 1.00 96.56 93 ILE A C 1
ATOM 763 O O . ILE A 1 93 ? -3.623 -7.880 0.505 1.00 96.56 93 ILE A O 1
ATOM 767 N N . GLY A 1 94 ? -3.852 -9.759 -0.696 1.00 94.88 94 GLY A N 1
ATOM 768 C CA . GLY A 1 94 ? -5.064 -10.215 -0.012 1.00 94.88 94 GLY A CA 1
ATOM 769 C C . GLY A 1 94 ? -4.865 -10.499 1.483 1.00 94.88 94 GLY A C 1
ATOM 770 O O . GLY A 1 94 ? -5.799 -10.324 2.264 1.00 94.88 94 GLY A O 1
ATOM 771 N N . GLU A 1 95 ? -3.645 -10.848 1.908 1.00 95.44 95 GLU A N 1
ATOM 772 C CA . GLU A 1 95 ? -3.304 -11.148 3.308 1.00 95.44 95 GLU A CA 1
ATOM 773 C C . GLU A 1 95 ? -3.265 -9.903 4.206 1.00 95.44 95 GLU A C 1
ATOM 775 O O . GLU A 1 95 ? -3.123 -10.012 5.425 1.00 95.44 95 GLU A O 1
ATOM 780 N N . TRP A 1 96 ? -3.351 -8.707 3.619 1.00 96.56 96 TRP A N 1
ATOM 781 C CA . TRP A 1 96 ? -3.311 -7.452 4.367 1.00 96.56 96 TRP A CA 1
ATOM 782 C C . TRP A 1 96 ? -4.633 -7.199 5.083 1.00 96.56 96 TRP A C 1
ATOM 784 O O . TRP A 1 96 ? -4.657 -6.553 6.128 1.00 96.56 96 TRP A O 1
ATOM 794 N N . LYS A 1 97 ? -5.741 -7.721 4.544 1.00 96.56 97 LYS A N 1
ATOM 795 C CA . LYS A 1 97 ? -7.051 -7.641 5.188 1.00 96.56 97 LYS A CA 1
ATOM 796 C C . LYS A 1 97 ? -6.995 -8.320 6.557 1.00 96.56 97 LYS A C 1
ATOM 798 O O . LYS A 1 97 ? -6.527 -9.445 6.684 1.00 96.56 97 LYS A O 1
ATOM 803 N N . GLY A 1 98 ? -7.499 -7.636 7.579 1.00 95.62 98 GLY A N 1
ATOM 804 C CA . GLY A 1 98 ? -7.481 -8.133 8.955 1.00 95.62 98 GLY A CA 1
ATOM 805 C C . GLY A 1 98 ? -6.207 -7.799 9.735 1.00 95.62 98 GLY A C 1
ATOM 806 O O . GLY A 1 98 ? -6.177 -8.036 10.939 1.00 95.62 98 GLY A O 1
ATOM 807 N N . LYS A 1 99 ? -5.175 -7.214 9.108 1.00 95.88 99 LYS A N 1
ATOM 808 C CA . LYS A 1 99 ? -3.981 -6.752 9.831 1.00 95.88 99 LYS A CA 1
ATOM 809 C C . LYS A 1 99 ? -4.287 -5.494 10.639 1.00 95.88 99 LYS A C 1
ATOM 811 O O . LYS A 1 99 ? -4.958 -4.578 10.158 1.00 95.88 99 LYS A O 1
ATOM 816 N N . GLU A 1 100 ? -3.775 -5.460 11.864 1.00 95.62 100 GLU A N 1
ATOM 817 C CA . GLU A 1 100 ? -3.859 -4.295 12.740 1.00 95.62 100 GLU A CA 1
ATOM 818 C C . GLU A 1 100 ? -2.831 -3.235 12.331 1.00 95.62 100 GLU A C 1
ATOM 820 O O . GLU A 1 100 ? -1.675 -3.550 12.052 1.00 95.62 100 GLU A O 1
ATOM 825 N N . VAL A 1 101 ? -3.251 -1.973 12.331 1.00 95.38 101 VAL A N 1
ATOM 826 C CA . VAL A 1 101 ? -2.427 -0.814 11.985 1.00 95.38 101 VAL A CA 1
ATOM 827 C C . VAL A 1 101 ? -2.600 0.313 12.997 1.00 95.38 101 VAL A C 1
ATOM 829 O O . VAL A 1 101 ? -3.679 0.542 13.558 1.00 95.38 101 VAL A O 1
ATOM 832 N N . GLU A 1 102 ? -1.518 1.058 13.206 1.00 95.69 102 GLU A N 1
ATOM 833 C CA . GLU A 1 102 ? -1.558 2.326 13.926 1.00 95.69 102 GLU A CA 1
ATOM 834 C C . GLU A 1 102 ? -1.877 3.448 12.941 1.00 95.69 102 GLU A C 1
ATOM 836 O O . GLU A 1 102 ? -1.276 3.533 11.868 1.00 95.69 102 GLU A O 1
ATOM 841 N N . LEU A 1 103 ? -2.801 4.327 13.328 1.00 94.38 103 LEU A N 1
ATOM 842 C CA . LEU A 1 103 ? -3.161 5.503 12.547 1.00 94.38 103 LEU A CA 1
ATOM 843 C C . LEU A 1 103 ? -2.678 6.770 13.247 1.00 94.38 103 LEU A C 1
ATOM 845 O O . LEU A 1 103 ? -2.765 6.878 14.471 1.00 94.38 103 LEU A O 1
ATOM 849 N N . VAL A 1 104 ? -2.240 7.747 12.463 1.00 94.12 104 VAL A N 1
ATOM 850 C CA . VAL A 1 104 ? -1.956 9.115 12.910 1.00 94.12 104 VAL A CA 1
ATOM 851 C C . VAL A 1 104 ? -2.866 10.087 12.172 1.00 94.12 104 VAL A C 1
ATOM 853 O O . VAL A 1 104 ? -3.245 9.840 11.028 1.00 94.12 104 VAL A O 1
ATOM 856 N N . LYS A 1 105 ? -3.258 11.174 12.840 1.00 93.25 105 LYS A N 1
ATOM 857 C CA . LYS A 1 105 ? -4.077 12.226 12.236 1.00 93.25 105 LYS A CA 1
ATOM 858 C C . LYS A 1 105 ? -3.157 13.291 11.641 1.00 93.25 105 LYS A C 1
ATOM 860 O O . LYS A 1 105 ? -2.360 13.871 12.371 1.00 93.25 105 LYS A O 1
ATOM 865 N N . VAL A 1 106 ? -3.282 13.537 10.343 1.00 91.69 106 VAL A N 1
ATOM 866 C CA . VAL A 1 106 ? -2.535 14.546 9.583 1.00 91.69 106 VAL A CA 1
ATOM 867 C C . VAL A 1 106 ? -3.551 15.355 8.788 1.00 91.69 106 VAL A C 1
ATOM 869 O O . VAL A 1 106 ? -4.362 14.776 8.070 1.00 91.69 106 VAL A O 1
ATOM 872 N N . ASP A 1 107 ? -3.566 16.675 8.978 1.00 90.25 107 ASP A N 1
ATOM 873 C CA . ASP A 1 107 ? -4.460 17.607 8.273 1.00 90.25 107 ASP A CA 1
ATOM 874 C C . ASP A 1 107 ? -5.935 17.164 8.253 1.00 90.25 107 ASP A C 1
ATOM 876 O O . ASP A 1 107 ? -6.624 17.189 7.236 1.00 90.25 107 ASP A O 1
ATOM 880 N N . GLY A 1 108 ? -6.431 16.682 9.398 1.00 86.44 108 GLY A N 1
ATOM 881 C CA . GLY A 1 108 ? -7.819 16.227 9.538 1.00 86.44 108 GLY A CA 1
ATOM 882 C C . GLY A 1 108 ? -8.107 14.815 9.012 1.00 86.44 108 GLY A C 1
ATOM 883 O O . GLY A 1 108 ? -9.176 14.282 9.307 1.00 86.44 108 GLY A O 1
ATOM 884 N N . THR A 1 109 ? -7.154 14.180 8.330 1.00 88.06 109 THR A N 1
ATOM 885 C CA . THR A 1 109 ? -7.266 12.825 7.772 1.00 88.06 109 THR A CA 1
ATOM 886 C C . THR A 1 109 ? -6.483 11.824 8.618 1.00 88.06 109 THR A C 1
ATOM 888 O O . THR A 1 109 ? -5.477 12.168 9.234 1.00 88.06 109 THR A O 1
ATOM 891 N N . TYR A 1 110 ? -6.942 10.574 8.688 1.00 92.56 110 TYR A N 1
ATOM 892 C CA . TYR A 1 110 ? -6.155 9.497 9.286 1.00 92.56 110 TYR A CA 1
ATOM 893 C C . TYR A 1 110 ? -5.266 8.864 8.218 1.00 92.56 110 TY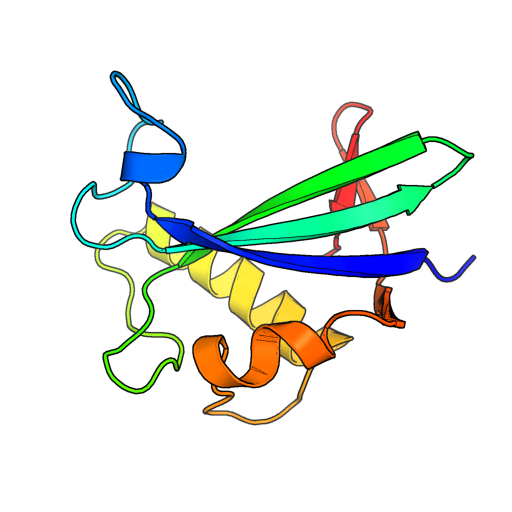R A C 1
ATOM 895 O O . TYR A 1 110 ? -5.714 8.667 7.095 1.00 92.56 110 TYR A O 1
ATOM 903 N N . ILE A 1 111 ? -4.027 8.533 8.566 1.00 93.69 111 ILE A N 1
ATOM 904 C CA . ILE A 1 111 ? -3.115 7.763 7.713 1.00 93.69 111 ILE A CA 1
ATOM 905 C C . ILE A 1 111 ? -2.435 6.676 8.541 1.00 93.69 111 ILE A C 1
ATOM 907 O O . ILE A 1 111 ? -2.256 6.830 9.752 1.00 93.69 111 ILE A O 1
ATOM 911 N N . ILE A 1 112 ? -2.043 5.582 7.898 1.00 94.50 112 ILE A N 1
ATOM 912 C CA . ILE A 1 112 ? -1.222 4.537 8.502 1.00 94.50 112 ILE A CA 1
ATOM 913 C C . ILE A 1 112 ? 0.140 5.131 8.846 1.00 94.50 112 ILE A C 1
ATOM 915 O O . ILE A 1 112 ? 0.805 5.753 8.016 1.00 94.50 112 ILE A O 1
ATOM 919 N N . LYS A 1 113 ? 0.562 4.911 10.089 1.00 93.31 113 LYS A N 1
ATOM 920 C CA . LYS A 1 113 ? 1.866 5.338 10.583 1.00 93.31 113 LYS A CA 1
ATOM 921 C C . LYS A 1 113 ? 2.965 4.477 9.961 1.00 93.31 113 LYS A C 1
ATOM 923 O O . LYS A 1 113 ? 3.082 3.303 10.320 1.00 93.31 113 LYS A O 1
ATOM 928 N N . THR A 1 114 ? 3.735 5.077 9.061 1.00 87.94 114 THR A N 1
ATOM 929 C CA . THR A 1 114 ? 4.927 4.518 8.405 1.00 87.94 114 THR A CA 1
ATOM 930 C C . THR A 1 114 ? 6.129 4.553 9.335 1.00 87.94 114 THR A C 1
ATOM 932 O O . T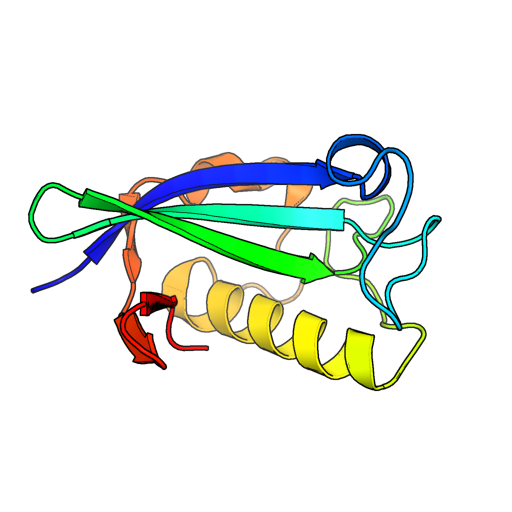HR A 1 114 ? 6.334 5.615 9.966 1.00 87.94 114 THR A O 1
#

pLDDT: mean 87.53, std 10.12, range [53.47, 97.12]

Sequence (114 aa):
MKNVIKGAKILRVNEVWKKHKPQGLGFSDTDIIVVSWEKDGKRFEQDFYCRLKADGTLGHSITKQSEKRQKDLQAVVRKYVSKEKNYNVRARIGEWKGKEVELVKVDGTYIIKT

Foldseek 3Di:
DWWFWQAKDKDAPCRVDVDDDDPPDDNVFWIWIWIWTDDPNDIDIDIAIFGADPQQFGDDDPDPVRNVSSVQVVCCCCPWNDVDPGDRCVVCRGSRGGITFDWDADPNGIDGDD

Radius of gyration: 13.86 Å; chains: 1; bounding box: 32×30×38 Å

Secondary structure (DSSP, 8-state):
--EEEEEEEEEEHHHH-SS---TT--TTS-EEEEEEEEETTEEEEEEEEE-B-TTSSB---SSHHHHHHHHHHHHHIIIII---TT--HHHHGGGGTT-EE-EEEETTEEEE--